Protein AF-W1YCD8-F1 (afdb_monomer_lite)

pLDDT: mean 89.24, std 9.85, range [52.38, 97.69]

Organism: NCBI:txid408170

Secondary structure (DSSP, 8-state):
-HHHHHHHHHHHHTS-EEEEEEEETTEEEEEEEEEPP--HHHHHHHHHHHHHTTSS-HHHHHHTS-HHHHHHHHS----

Structure (mmCIF, N/CA/C/O backbone):
data_AF-W1YCD8-F1
#
_entry.id   AF-W1YCD8-F1
#
loop_
_atom_site.group_PDB
_atom_site.id
_atom_site.type_symbol
_atom_site.label_atom_id
_atom_site.label_alt_id
_atom_site.label_comp_id
_atom_site.label_asym_id
_atom_site.label_entity_id
_atom_site.label_seq_id
_atom_site.pdbx_PDB_ins_code
_atom_site.Cartn_x
_atom_site.Cartn_y
_atom_site.Cartn_z
_atom_site.occupancy
_atom_site.B_iso_or_equiv
_atom_site.auth_seq_id
_atom_site.auth_comp_id
_atom_site.auth_asym_id
_atom_site.auth_atom_id
_atom_site.pdbx_PDB_model_num
ATOM 1 N N . ASP A 1 1 ? -16.311 -5.141 5.942 1.00 88.00 1 ASP A N 1
ATOM 2 C CA . ASP A 1 1 ? -15.980 -3.768 6.401 1.00 88.00 1 ASP A CA 1
ATOM 3 C C . ASP A 1 1 ? -14.495 -3.437 6.338 1.00 88.00 1 ASP A C 1
ATOM 5 O O . ASP A 1 1 ? -14.112 -2.712 5.425 1.00 88.00 1 ASP A O 1
ATOM 9 N N . LEU A 1 2 ? -13.641 -3.950 7.240 1.00 93.50 2 LEU A N 1
ATOM 10 C CA . LEU A 1 2 ? -12.210 -3.587 7.244 1.00 93.50 2 LEU A CA 1
ATOM 11 C C . LEU A 1 2 ? -11.484 -4.059 5.978 1.00 93.50 2 LEU A C 1
ATOM 13 O O . LEU A 1 2 ? -10.850 -3.254 5.307 1.00 93.50 2 LEU A O 1
ATOM 17 N N . ILE A 1 3 ? -11.640 -5.334 5.613 1.00 94.94 3 ILE A N 1
ATOM 18 C CA . ILE A 1 3 ? -11.006 -5.916 4.418 1.00 94.94 3 ILE A CA 1
ATOM 19 C C . ILE A 1 3 ? -11.452 -5.202 3.138 1.00 94.94 3 ILE A C 1
ATOM 21 O O . ILE A 1 3 ? -10.631 -4.902 2.277 1.00 94.94 3 ILE A O 1
ATOM 25 N N . ASP A 1 4 ? -12.739 -4.877 3.017 1.00 95.62 4 ASP A N 1
ATOM 26 C CA . ASP A 1 4 ? -13.255 -4.157 1.846 1.00 95.62 4 ASP A CA 1
ATOM 27 C C . ASP A 1 4 ? -12.707 -2.733 1.783 1.00 95.62 4 ASP A C 1
ATOM 29 O O . ASP A 1 4 ? -12.405 -2.222 0.708 1.00 95.62 4 ASP A O 1
ATOM 33 N N . THR A 1 5 ? -12.559 -2.093 2.943 1.00 94.88 5 THR A N 1
ATOM 34 C CA . THR A 1 5 ? -11.940 -0.774 3.057 1.00 94.88 5 THR A CA 1
ATOM 35 C C . THR A 1 5 ? -10.470 -0.823 2.653 1.00 94.88 5 THR A C 1
ATOM 37 O O . THR A 1 5 ? -10.053 -0.006 1.839 1.00 94.88 5 THR A O 1
ATOM 40 N N . MET A 1 6 ? -9.708 -1.806 3.140 1.00 94.31 6 M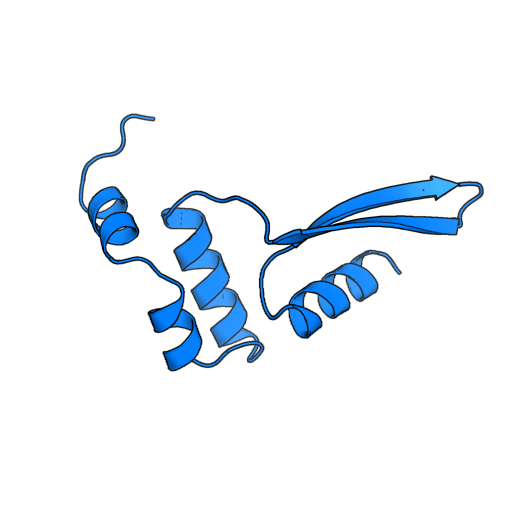ET A N 1
ATOM 41 C CA . MET A 1 6 ? -8.306 -2.015 2.761 1.00 94.31 6 MET A CA 1
ATOM 42 C C . MET A 1 6 ? -8.164 -2.198 1.246 1.00 94.31 6 MET A C 1
ATOM 44 O O . MET A 1 6 ? -7.431 -1.447 0.609 1.00 94.31 6 MET A O 1
ATOM 48 N N . LYS A 1 7 ? -8.963 -3.088 0.641 1.00 93.25 7 LYS A N 1
ATOM 49 C CA . LYS A 1 7 ? -8.968 -3.304 -0.818 1.00 93.25 7 LYS A CA 1
ATOM 50 C C . LYS A 1 7 ? -9.301 -2.036 -1.602 1.00 93.25 7 LYS A C 1
ATOM 52 O O . LYS A 1 7 ? -8.692 -1.766 -2.637 1.00 93.25 7 LYS A O 1
ATOM 57 N N . LYS A 1 8 ? -10.264 -1.240 -1.121 1.00 94.94 8 LYS A N 1
ATOM 58 C CA . LYS A 1 8 ? -10.611 0.052 -1.732 1.00 94.94 8 LYS A CA 1
ATOM 59 C C . LYS A 1 8 ? -9.449 1.036 -1.661 1.00 94.94 8 LYS A C 1
ATOM 61 O O . LYS A 1 8 ? -9.198 1.713 -2.652 1.00 94.94 8 LYS A O 1
ATOM 66 N N . MET A 1 9 ? -8.753 1.113 -0.528 1.00 95.06 9 MET A N 1
ATOM 67 C CA . MET A 1 9 ? -7.602 2.003 -0.377 1.00 95.06 9 MET A CA 1
ATOM 68 C C . MET A 1 9 ? -6.445 1.574 -1.280 1.00 95.06 9 MET A C 1
ATOM 70 O O . MET A 1 9 ? -5.920 2.411 -2.007 1.00 95.06 9 MET A O 1
ATOM 74 N N . GLU A 1 10 ? -6.109 0.284 -1.332 1.00 93.19 10 GLU A N 1
ATOM 75 C CA . GLU A 1 10 ? -5.065 -0.218 -2.237 1.00 93.19 10 GLU A CA 1
ATOM 76 C C . GLU A 1 10 ? -5.415 0.006 -3.710 1.00 93.19 10 GLU A C 1
ATOM 78 O O . GLU A 1 10 ? -4.565 0.435 -4.485 1.00 93.19 10 GLU A O 1
ATOM 83 N N . SER A 1 11 ? -6.679 -0.188 -4.097 1.00 93.31 11 SER A N 1
ATOM 84 C CA . SER A 1 11 ? -7.137 0.093 -5.465 1.00 93.31 11 SER A CA 1
ATOM 85 C C . SER A 1 11 ? -7.085 1.587 -5.798 1.00 93.31 11 SER A C 1
ATOM 87 O O . SER A 1 11 ? -6.715 1.964 -6.909 1.00 93.31 11 SER A O 1
ATOM 89 N N . HIS A 1 12 ? -7.453 2.447 -4.843 1.00 94.69 12 HIS A N 1
ATOM 90 C CA . HIS A 1 12 ? -7.493 3.898 -5.024 1.00 94.69 12 HIS A CA 1
ATOM 91 C C . HIS A 1 12 ? -6.091 4.507 -5.120 1.00 94.69 12 HIS A C 1
ATOM 93 O O . HIS A 1 12 ? -5.793 5.225 -6.071 1.00 94.69 12 HIS A O 1
ATOM 99 N N . TYR A 1 13 ? -5.221 4.190 -4.161 1.00 94.44 13 TYR A N 1
ATOM 100 C CA . TYR A 1 13 ? -3.834 4.659 -4.143 1.00 94.44 13 TYR A CA 1
ATOM 101 C C . TYR A 1 13 ? -2.929 3.863 -5.088 1.00 94.44 13 TYR A C 1
ATOM 103 O O . TYR A 1 13 ? -1.785 4.249 -5.330 1.00 94.44 13 TYR A O 1
ATOM 111 N N . ARG A 1 14 ? -3.458 2.772 -5.656 1.00 93.81 14 ARG A N 1
ATOM 112 C CA . ARG A 1 14 ? -2.769 1.846 -6.557 1.00 93.81 14 ARG A CA 1
ATOM 113 C C . ARG A 1 14 ? -1.495 1.285 -5.933 1.00 93.81 14 ARG A C 1
ATOM 115 O O . ARG A 1 14 ? -0.558 1.023 -6.672 1.00 93.81 14 ARG A O 1
ATOM 122 N N . ASP A 1 15 ? -1.403 1.169 -4.613 1.00 92.94 15 ASP A N 1
ATOM 123 C CA . ASP A 1 15 ? -0.205 0.733 -3.889 1.00 92.94 15 ASP A CA 1
ATOM 124 C C . ASP A 1 15 ? -0.570 0.201 -2.496 1.00 92.94 15 ASP A C 1
ATOM 126 O O . ASP A 1 15 ? -1.601 0.589 -1.944 1.00 92.94 15 ASP A O 1
ATOM 130 N N . MET A 1 16 ? 0.294 -0.628 -1.904 1.00 93.75 16 MET A N 1
ATOM 131 C CA . MET A 1 16 ? 0.102 -1.135 -0.540 1.00 93.75 16 MET A CA 1
ATOM 132 C C . MET A 1 16 ? 0.053 0.014 0.474 1.00 93.75 16 MET A C 1
ATOM 134 O O . MET A 1 16 ? 0.896 0.922 0.455 1.00 93.75 16 MET A O 1
ATOM 138 N N . GLN A 1 17 ? -0.931 -0.048 1.370 1.00 96.19 17 GLN A N 1
ATOM 139 C CA . GLN A 1 17 ? -1.194 0.982 2.370 1.00 96.19 17 GLN A CA 1
ATOM 140 C C . GLN A 1 17 ? -0.851 0.514 3.790 1.00 96.19 17 GLN A C 1
ATOM 142 O O . GLN A 1 17 ? -1.260 -0.557 4.230 1.00 96.19 17 GLN A O 1
ATOM 147 N N . ASP A 1 18 ? -0.147 1.371 4.523 1.00 96.31 18 ASP A N 1
ATOM 148 C CA . ASP A 1 18 ? -0.003 1.322 5.978 1.00 96.31 18 ASP A CA 1
ATOM 149 C C . ASP A 1 18 ? -1.151 2.138 6.588 1.00 96.31 18 ASP A C 1
ATOM 151 O O . ASP A 1 18 ? -1.265 3.344 6.338 1.00 96.31 18 ASP A O 1
ATOM 155 N N . MET A 1 19 ? -2.047 1.462 7.312 1.00 95.88 19 MET A N 1
ATOM 156 C CA . MET A 1 19 ? -3.331 2.009 7.753 1.00 95.88 19 MET A CA 1
ATOM 157 C C . MET A 1 19 ? -3.478 1.939 9.270 1.00 95.88 19 MET A C 1
ATOM 159 O O . MET A 1 19 ? -3.331 0.877 9.873 1.00 95.88 19 MET A O 1
ATOM 163 N N . GLU A 1 20 ? -3.880 3.055 9.871 1.00 97.69 20 GLU A N 1
ATOM 164 C CA . GLU A 1 20 ? -4.255 3.134 11.280 1.00 97.69 20 GLU A CA 1
ATOM 165 C C . GLU A 1 20 ? -5.775 3.210 11.398 1.00 97.69 20 GLU A C 1
ATOM 167 O O . GLU A 1 20 ? -6.434 4.011 10.726 1.00 97.69 20 GLU A O 1
ATOM 172 N N . PHE A 1 21 ? -6.344 2.375 12.263 1.00 97.31 21 PHE A N 1
ATOM 173 C CA . PHE A 1 21 ? -7.780 2.317 12.488 1.00 97.31 21 PHE A CA 1
ATOM 174 C C . PHE A 1 21 ? -8.096 2.026 13.953 1.00 97.31 21 PHE A C 1
ATOM 176 O O . PHE A 1 21 ? -7.272 1.492 14.693 1.00 97.31 21 PHE A O 1
ATOM 183 N N . THR A 1 22 ? -9.317 2.355 14.359 1.00 97.44 22 THR A N 1
ATOM 184 C CA . THR A 1 22 ? -9.868 1.972 15.660 1.00 97.44 22 THR A CA 1
ATOM 185 C C . THR A 1 22 ? -11.267 1.394 15.493 1.00 97.44 22 THR A C 1
ATOM 187 O O . THR A 1 22 ? -11.953 1.656 14.501 1.00 97.44 22 THR A O 1
ATOM 190 N N . VAL A 1 23 ? -11.690 0.589 16.464 1.00 97.50 23 VAL A N 1
ATOM 191 C CA . VAL A 1 23 ? -13.054 0.071 16.554 1.00 97.50 23 VAL A CA 1
ATOM 192 C C . VAL A 1 23 ? -13.644 0.547 17.869 1.00 97.50 23 VAL A C 1
ATOM 194 O O . VAL A 1 23 ? -13.217 0.122 18.940 1.00 97.50 23 VAL A O 1
ATOM 197 N N . GLU A 1 24 ? -14.642 1.417 17.784 1.00 97.62 24 GLU A N 1
ATOM 198 C CA . GLU A 1 24 ? -15.330 1.972 18.945 1.00 97.62 24 GLU A CA 1
ATOM 199 C C . GLU A 1 24 ? -16.806 1.582 18.878 1.00 97.62 24 GLU A C 1
ATOM 201 O O . GLU A 1 24 ? -17.483 1.843 17.883 1.00 97.62 24 GLU A O 1
ATOM 206 N N . ASN A 1 25 ? -17.307 0.923 19.928 1.00 96.94 25 ASN A N 1
ATOM 207 C CA . ASN A 1 25 ? -18.700 0.465 20.022 1.00 96.94 25 ASN A CA 1
ATOM 208 C C . ASN A 1 25 ? -19.162 -0.352 18.796 1.00 96.94 25 ASN A C 1
ATOM 210 O O . ASN A 1 25 ? -20.273 -0.184 18.299 1.00 96.94 25 ASN A O 1
ATOM 214 N N . 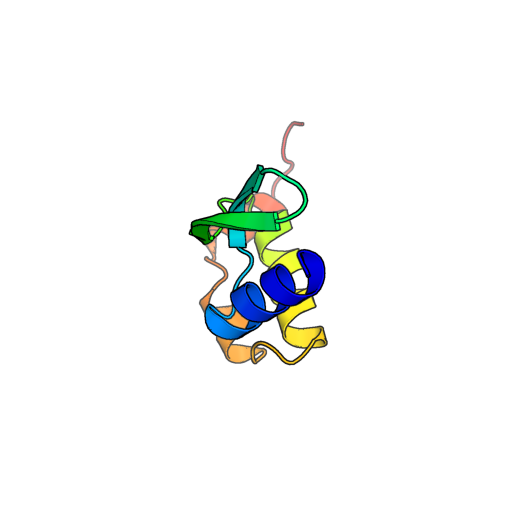GLY A 1 26 ? -18.283 -1.218 18.278 1.00 95.38 26 GLY A N 1
ATOM 215 C CA . GLY A 1 26 ? -18.558 -2.057 17.107 1.00 95.38 26 GLY A CA 1
ATOM 216 C C . GLY A 1 26 ? -18.494 -1.330 15.760 1.00 95.38 26 GLY A C 1
ATOM 217 O O . GLY A 1 26 ? -18.730 -1.955 14.729 1.00 95.38 26 GLY A O 1
ATOM 218 N N . LYS A 1 27 ? -18.149 -0.036 15.737 1.00 96.00 27 LYS A N 1
ATOM 219 C CA . LYS A 1 27 ? -17.996 0.751 14.512 1.00 96.00 27 LYS A CA 1
ATOM 220 C C . LYS A 1 27 ? -16.522 0.960 14.174 1.00 96.00 27 LYS A C 1
ATOM 222 O O . LYS A 1 27 ? -15.736 1.377 15.020 1.00 96.00 27 LYS A O 1
ATOM 227 N N . LEU A 1 28 ? -16.166 0.676 12.923 1.00 96.38 28 LEU A N 1
ATOM 228 C CA . LEU A 1 28 ? -14.828 0.880 12.375 1.00 96.38 28 LEU A CA 1
ATOM 229 C C . LEU A 1 28 ? -14.603 2.352 12.001 1.00 96.38 28 LEU A C 1
ATOM 231 O O . LEU A 1 28 ? -15.430 2.951 11.310 1.00 96.38 28 LEU A O 1
ATOM 235 N N . TYR A 1 29 ? -13.450 2.894 12.384 1.00 96.06 29 TYR A N 1
ATOM 236 C CA . TYR A 1 29 ? -12.975 4.220 11.996 1.00 96.06 29 TYR A CA 1
ATOM 237 C C . TYR A 1 29 ? -11.556 4.119 11.439 1.00 96.06 29 TYR A C 1
ATOM 239 O O . TYR A 1 29 ? -10.675 3.575 12.102 1.00 96.06 29 TYR A O 1
ATOM 247 N N . LEU A 1 30 ? -11.321 4.669 10.246 1.00 95.88 30 LEU A N 1
ATOM 248 C CA . LEU A 1 30 ? -9.964 4.904 9.754 1.00 95.88 30 LEU A CA 1
ATOM 249 C C . LEU A 1 30 ? -9.439 6.225 10.307 1.00 95.88 30 LEU A C 1
ATOM 251 O O . LEU A 1 30 ? -10.135 7.237 10.255 1.00 95.88 30 LEU A O 1
ATOM 255 N N . LEU A 1 31 ? -8.209 6.199 10.803 1.00 97.00 31 LEU A N 1
ATOM 256 C CA . LEU A 1 31 ? -7.533 7.352 11.391 1.00 97.00 31 LEU A CA 1
ATOM 257 C C . LEU A 1 31 ? -6.499 7.925 10.423 1.00 97.00 31 LEU A C 1
ATOM 259 O O . LEU A 1 31 ? -6.435 9.135 10.225 1.00 97.00 31 LEU A O 1
ATOM 263 N N . GLN A 1 32 ? -5.721 7.049 9.786 1.00 96.31 32 GLN A N 1
ATOM 264 C CA . GLN A 1 32 ? -4.678 7.432 8.843 1.00 96.31 32 GLN A CA 1
ATOM 265 C C . GLN A 1 32 ? -4.477 6.337 7.793 1.00 96.31 32 GLN A C 1
ATOM 267 O O . GLN A 1 32 ? -4.649 5.152 8.069 1.00 96.31 32 GLN A O 1
ATOM 272 N N . THR A 1 33 ? -4.066 6.740 6.594 1.00 96.19 33 THR A N 1
ATOM 273 C CA . THR A 1 33 ? -3.511 5.845 5.576 1.00 96.19 33 THR A CA 1
ATOM 274 C C . THR A 1 33 ? -2.348 6.538 4.889 1.00 96.19 33 THR A C 1
ATOM 276 O O . THR A 1 33 ? -2.358 7.759 4.711 1.00 96.19 33 THR A O 1
ATOM 279 N N . ARG A 1 34 ? -1.337 5.766 4.508 1.00 96.62 34 ARG A N 1
ATOM 280 C CA . ARG A 1 34 ? -0.211 6.227 3.694 1.00 96.62 34 ARG A CA 1
ATOM 281 C C . ARG A 1 34 ? 0.392 5.054 2.937 1.00 96.62 34 ARG A C 1
ATOM 283 O O . ARG A 1 34 ? 0.236 3.909 3.353 1.00 96.62 34 ARG A O 1
ATOM 290 N N . ASN A 1 35 ? 1.183 5.339 1.905 1.00 93.38 35 ASN A N 1
ATOM 291 C CA . ASN A 1 35 ? 1.973 4.298 1.252 1.00 93.38 35 ASN A CA 1
ATOM 292 C C . ASN A 1 35 ? 2.904 3.640 2.273 1.00 93.38 35 ASN A C 1
ATOM 294 O O . ASN A 1 35 ? 3.702 4.312 2.937 1.00 93.38 35 ASN A O 1
ATOM 298 N N . GLY A 1 36 ? 2.797 2.319 2.396 1.00 90.94 36 GLY A N 1
ATOM 299 C CA . GLY A 1 36 ? 3.563 1.577 3.384 1.00 90.94 36 GLY A CA 1
ATOM 300 C C . GLY A 1 36 ? 5.049 1.555 3.040 1.00 90.94 36 GLY A C 1
ATOM 301 O O . GLY A 1 36 ? 5.437 1.257 1.902 1.00 90.94 36 GLY A O 1
ATOM 302 N N . LYS A 1 37 ? 5.897 1.848 4.033 1.00 88.50 37 LYS A N 1
ATOM 303 C CA . LYS A 1 37 ? 7.341 1.595 3.937 1.00 88.50 37 LYS A CA 1
ATOM 304 C C . LYS A 1 37 ? 7.581 0.092 3.854 1.00 88.50 37 LYS A C 1
ATOM 306 O O . LYS A 1 37 ? 6.872 -0.686 4.484 1.00 88.50 37 LYS A O 1
ATOM 311 N N . ARG A 1 38 ? 8.577 -0.319 3.074 1.00 87.81 38 ARG A N 1
ATOM 312 C CA . ARG A 1 38 ? 8.845 -1.735 2.805 1.00 87.81 38 ARG A CA 1
ATOM 313 C C . ARG A 1 38 ? 10.289 -1.954 2.359 1.00 87.81 38 ARG A C 1
ATOM 315 O O . ARG A 1 38 ? 10.941 -1.017 1.904 1.00 87.81 38 ARG A O 1
ATOM 322 N N . THR A 1 39 ? 10.767 -3.187 2.488 1.00 87.75 39 THR A N 1
ATOM 323 C CA . THR A 1 39 ? 12.066 -3.621 1.950 1.00 87.75 39 THR A CA 1
ATOM 324 C C . THR A 1 39 ? 11.999 -3.788 0.429 1.00 87.75 39 THR A C 1
ATOM 326 O O . THR A 1 39 ? 10.908 -3.898 -0.135 1.00 87.75 39 THR A O 1
ATOM 329 N N . ALA A 1 40 ? 13.153 -3.861 -0.242 1.00 84.75 40 ALA A N 1
ATOM 330 C CA . ALA A 1 40 ? 13.238 -4.118 -1.684 1.00 84.75 40 ALA A CA 1
ATOM 331 C C . ALA A 1 40 ? 12.490 -5.400 -2.105 1.00 84.75 40 ALA A C 1
ATOM 333 O O . ALA A 1 40 ? 11.673 -5.382 -3.027 1.00 84.75 40 ALA A O 1
ATOM 334 N N . ALA A 1 41 ? 12.691 -6.498 -1.367 1.00 86.88 41 ALA A N 1
ATOM 335 C CA . ALA A 1 41 ? 12.011 -7.770 -1.616 1.00 86.88 41 ALA A CA 1
ATOM 336 C C . ALA A 1 41 ? 10.482 -7.645 -1.507 1.00 86.88 41 ALA A C 1
ATOM 338 O O . ALA A 1 41 ? 9.740 -8.150 -2.354 1.00 86.88 41 ALA A O 1
ATOM 339 N N . ALA A 1 42 ? 10.003 -6.940 -0.478 1.00 89.44 42 ALA A N 1
ATOM 340 C CA . ALA A 1 42 ? 8.579 -6.707 -0.280 1.00 89.44 42 ALA A CA 1
ATOM 341 C C . ALA A 1 42 ? 7.993 -5.782 -1.359 1.00 89.44 42 ALA A C 1
ATOM 343 O O . ALA A 1 42 ? 6.881 -6.028 -1.820 1.00 89.44 42 ALA A O 1
ATOM 344 N N . ALA A 1 43 ? 8.735 -4.763 -1.810 1.00 89.12 43 ALA A N 1
ATOM 345 C CA . ALA A 1 43 ? 8.316 -3.895 -2.910 1.00 89.12 43 ALA A CA 1
ATOM 346 C C . ALA A 1 43 ? 8.090 -4.683 -4.204 1.00 89.12 43 ALA A C 1
ATOM 348 O O . ALA A 1 43 ? 7.036 -4.540 -4.824 1.00 89.12 43 ALA A O 1
ATOM 349 N N . LEU A 1 44 ? 9.026 -5.569 -4.560 1.00 89.12 44 LEU A N 1
ATOM 350 C CA . LEU A 1 44 ? 8.913 -6.417 -5.747 1.00 89.12 44 LEU A CA 1
ATOM 351 C C . LEU A 1 44 ? 7.704 -7.356 -5.660 1.00 89.12 44 LEU A C 1
ATOM 353 O O . LEU A 1 44 ? 6.948 -7.494 -6.623 1.00 89.12 44 LEU A O 1
ATOM 357 N N . LYS A 1 45 ? 7.498 -7.981 -4.495 1.00 91.25 45 LYS A N 1
ATOM 358 C CA . LYS A 1 45 ? 6.346 -8.856 -4.260 1.00 91.25 45 LYS A CA 1
ATOM 359 C C . LYS A 1 45 ? 5.025 -8.098 -4.413 1.00 91.25 45 LYS A C 1
ATOM 361 O O . LYS A 1 45 ? 4.164 -8.551 -5.158 1.00 91.25 45 LYS A O 1
ATOM 366 N N . VAL A 1 46 ? 4.892 -6.941 -3.764 1.00 92.19 46 VAL A N 1
ATOM 367 C CA . VAL A 1 46 ? 3.684 -6.104 -3.848 1.00 92.19 46 VAL A CA 1
ATOM 368 C C . VAL A 1 46 ? 3.429 -5.661 -5.286 1.00 92.19 46 VAL A C 1
ATOM 370 O O . VAL A 1 46 ? 2.312 -5.789 -5.770 1.00 92.19 46 VAL A O 1
ATOM 373 N N . ALA A 1 47 ? 4.456 -5.192 -5.998 1.00 92.19 47 ALA A N 1
ATOM 374 C CA . ALA A 1 47 ? 4.311 -4.773 -7.389 1.00 92.19 47 ALA A CA 1
ATOM 375 C C . ALA A 1 47 ? 3.823 -5.927 -8.281 1.00 92.19 47 ALA A C 1
ATOM 377 O O . ALA A 1 47 ? 2.906 -5.744 -9.078 1.00 92.19 47 ALA A O 1
ATOM 378 N N . ARG A 1 48 ? 4.384 -7.133 -8.110 1.00 93.50 48 ARG A N 1
ATOM 379 C CA . ARG A 1 48 ? 3.933 -8.342 -8.815 1.00 93.50 48 ARG A CA 1
ATOM 380 C C . ARG A 1 48 ? 2.471 -8.668 -8.508 1.00 93.50 48 ARG A C 1
ATOM 382 O O . ARG A 1 48 ? 1.720 -8.972 -9.432 1.00 93.50 48 ARG A O 1
ATOM 389 N N . ASP A 1 49 ? 2.088 -8.630 -7.237 1.00 94.00 49 ASP A N 1
ATOM 390 C CA . ASP A 1 49 ? 0.741 -9.004 -6.799 1.00 94.00 49 ASP A CA 1
ATOM 391 C C . ASP A 1 49 ? -0.298 -7.986 -7.311 1.00 94.00 49 ASP A C 1
ATOM 393 O O . ASP A 1 49 ? -1.295 -8.383 -7.907 1.00 94.00 49 ASP A O 1
ATOM 397 N N . LEU A 1 50 ? 0.001 -6.682 -7.259 1.00 94.44 50 LEU A N 1
ATOM 398 C CA . LEU A 1 50 ? -0.856 -5.629 -7.826 1.00 94.44 50 LEU A CA 1
ATOM 399 C C . LEU A 1 50 ? -1.018 -5.736 -9.352 1.00 94.44 50 LEU A C 1
ATOM 401 O O . LEU A 1 50 ? -2.070 -5.380 -9.883 1.00 94.44 50 LEU A O 1
ATOM 405 N N . VAL A 1 51 ? -0.001 -6.225 -10.069 1.00 95.88 51 VAL A N 1
ATOM 406 C CA . VAL A 1 51 ? -0.121 -6.541 -11.503 1.00 95.88 51 VAL A CA 1
ATOM 407 C C . VAL A 1 51 ? -1.024 -7.751 -11.721 1.00 95.88 51 VAL A C 1
ATOM 409 O O . VAL A 1 51 ? -1.879 -7.724 -12.604 1.00 95.88 51 VAL A O 1
ATOM 412 N N . ALA A 1 52 ? -0.845 -8.816 -10.934 1.00 95.56 52 ALA A N 1
ATOM 413 C CA . ALA A 1 52 ? -1.654 -10.030 -11.039 1.00 95.56 52 ALA A CA 1
ATOM 414 C C . ALA A 1 52 ? -3.139 -9.761 -10.741 1.00 95.56 52 ALA A C 1
ATOM 416 O O . ALA A 1 52 ? -4.012 -10.348 -11.376 1.00 95.56 52 ALA A O 1
ATOM 417 N N . GLU A 1 53 ? -3.413 -8.836 -9.823 1.00 93.00 53 GLU A N 1
ATOM 418 C CA . GLU A 1 53 ? -4.757 -8.372 -9.472 1.00 93.00 53 GLU A CA 1
ATOM 419 C C . GLU A 1 53 ? -5.323 -7.334 -10.459 1.00 93.00 53 GLU A C 1
ATOM 421 O O . GLU A 1 53 ? -6.482 -6.939 -10.346 1.00 93.00 53 GLU A O 1
ATOM 426 N N . GLY A 1 54 ? -4.531 -6.890 -11.442 1.00 93.75 54 GLY A N 1
ATOM 427 C CA . GLY A 1 54 ? -4.939 -5.890 -12.431 1.00 93.75 54 GLY A CA 1
ATOM 428 C C . GLY A 1 54 ? -5.088 -4.477 -11.862 1.00 93.75 54 GLY A C 1
ATOM 429 O O . GLY A 1 54 ? -5.643 -3.603 -12.529 1.00 93.75 54 GLY A O 1
ATOM 430 N N . VAL A 1 55 ? -4.591 -4.233 -10.645 1.00 94.31 55 VAL A N 1
ATOM 431 C CA . VAL A 1 55 ? -4.591 -2.907 -10.021 1.00 94.31 55 VAL A CA 1
ATOM 432 C C . VAL A 1 55 ? -3.634 -1.994 -10.770 1.00 94.31 55 VAL A C 1
ATOM 434 O O . VAL A 1 55 ? -4.000 -0.858 -11.045 1.00 94.31 55 VAL A O 1
ATOM 437 N N . ILE A 1 56 ? -2.450 -2.483 -11.150 1.00 94.88 56 ILE A N 1
ATOM 438 C CA . ILE A 1 56 ? -1.464 -1.739 -11.946 1.00 94.88 56 ILE A CA 1
ATOM 439 C C . ILE A 1 56 ? -1.020 -2.519 -13.184 1.00 94.88 56 ILE A C 1
ATOM 441 O O . ILE A 1 56 ? -1.122 -3.741 -13.251 1.00 94.88 56 ILE A O 1
ATOM 445 N N . THR A 1 57 ? -0.511 -1.801 -14.176 1.00 95.81 57 THR A N 1
ATOM 446 C CA . THR A 1 57 ? 0.126 -2.365 -15.371 1.00 95.81 57 THR A CA 1
ATOM 447 C C . THR A 1 57 ? 1.552 -2.830 -15.072 1.00 95.81 57 THR A C 1
ATOM 449 O O . THR A 1 57 ? 2.171 -2.420 -14.085 1.00 95.81 57 THR A O 1
ATOM 452 N N . LYS A 1 58 ? 2.107 -3.682 -15.943 1.00 94.12 58 LYS A N 1
ATOM 453 C CA . LYS A 1 58 ? 3.510 -4.116 -15.830 1.00 94.12 58 LYS A CA 1
ATOM 454 C C . LYS A 1 58 ? 4.465 -2.931 -15.962 1.00 94.12 58 LYS A C 1
ATOM 456 O O . LYS A 1 58 ? 5.475 -2.878 -15.271 1.00 94.12 58 LYS A O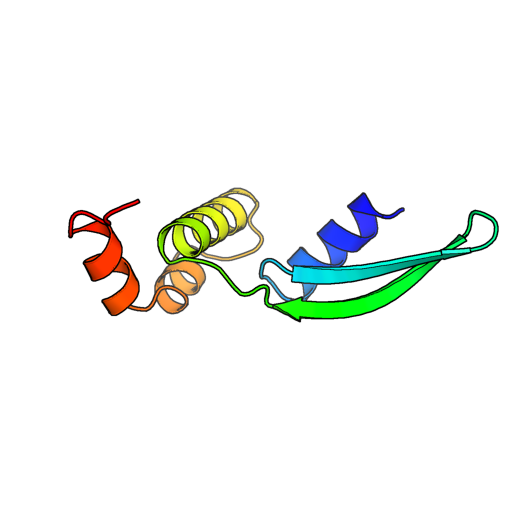 1
ATOM 461 N N . GLU A 1 59 ? 4.121 -1.976 -16.813 1.00 94.06 59 GLU A N 1
ATOM 462 C CA . GLU A 1 59 ? 4.879 -0.756 -17.058 1.00 94.06 59 GLU A CA 1
ATOM 463 C C . GLU A 1 59 ? 4.905 0.129 -15.804 1.00 94.06 59 GLU A C 1
ATOM 465 O O . GLU A 1 59 ? 5.975 0.558 -15.378 1.00 94.06 59 GLU A O 1
ATOM 470 N N . GLU A 1 60 ? 3.757 0.333 -1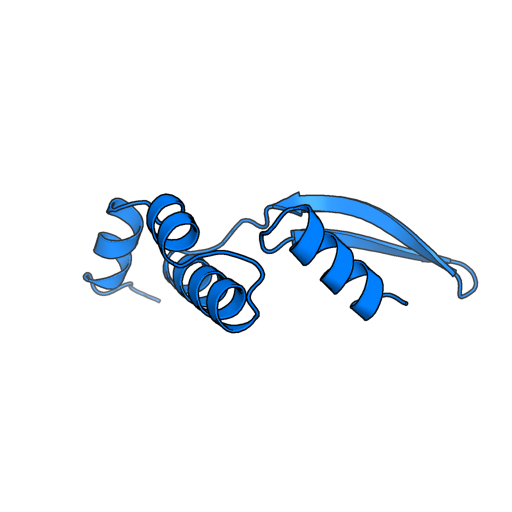5.146 1.00 91.62 60 GLU A N 1
ATOM 471 C CA . GLU A 1 60 ? 3.704 1.037 -13.857 1.00 91.62 60 GLU A CA 1
ATOM 472 C C . GLU A 1 60 ? 4.506 0.314 -12.772 1.00 91.62 60 GLU A C 1
ATOM 474 O O . GLU A 1 60 ? 5.172 0.971 -11.975 1.00 91.62 60 GLU A O 1
ATOM 479 N N . ALA A 1 61 ? 4.460 -1.021 -12.728 1.00 91.62 61 ALA A N 1
ATOM 480 C CA . ALA A 1 61 ? 5.231 -1.805 -11.767 1.00 91.62 61 ALA A CA 1
ATOM 481 C C . ALA A 1 61 ? 6.745 -1.627 -11.959 1.00 91.62 61 ALA A C 1
ATOM 483 O O . ALA A 1 61 ? 7.460 -1.436 -10.978 1.00 91.62 61 ALA A O 1
ATOM 484 N N . LEU A 1 62 ? 7.224 -1.623 -13.208 1.00 88.81 62 LEU A N 1
ATOM 485 C CA . LEU A 1 62 ? 8.635 -1.386 -13.528 1.00 88.81 62 LEU A CA 1
ATOM 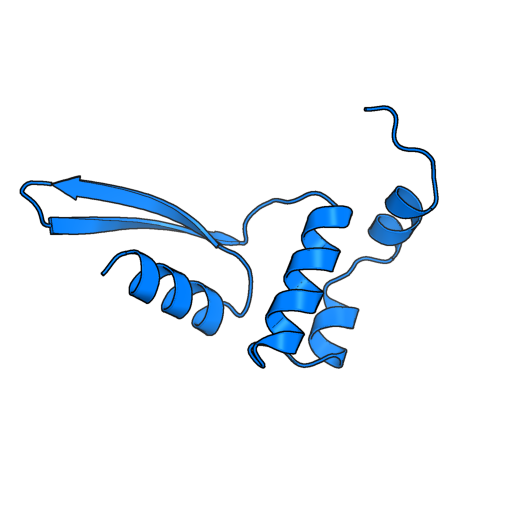486 C C . LEU A 1 62 ? 9.095 0.013 -13.105 1.00 88.81 62 LEU A C 1
ATOM 488 O O . LEU A 1 62 ? 10.179 0.151 -12.553 1.00 88.81 62 LEU A O 1
ATOM 492 N N . MET A 1 63 ? 8.257 1.034 -13.294 1.00 88.62 63 MET A N 1
ATOM 493 C CA . MET A 1 63 ? 8.582 2.415 -12.911 1.00 88.62 63 MET A CA 1
ATOM 494 C C . MET A 1 63 ? 8.609 2.655 -11.394 1.00 88.62 63 MET A C 1
ATOM 496 O O . MET A 1 63 ? 9.062 3.706 -10.952 1.00 88.62 63 MET A O 1
ATOM 500 N N . ARG A 1 64 ? 8.097 1.717 -10.590 1.00 84.62 64 ARG A N 1
ATOM 501 C CA . ARG A 1 64 ? 8.037 1.824 -9.121 1.00 84.62 64 ARG A CA 1
ATOM 502 C C . ARG A 1 64 ? 9.190 1.132 -8.409 1.00 84.62 64 ARG A C 1
ATOM 504 O O . ARG A 1 64 ? 9.331 1.296 -7.199 1.00 84.62 64 ARG A O 1
ATOM 511 N N . ILE A 1 65 ? 9.962 0.324 -9.129 1.00 80.31 65 ILE A N 1
ATOM 512 C CA . ILE A 1 65 ? 11.095 -0.405 -8.576 1.00 80.31 65 ILE A CA 1
ATOM 513 C C . ILE A 1 65 ? 12.348 0.390 -8.914 1.00 80.31 65 ILE A C 1
ATOM 515 O O . ILE A 1 65 ? 12.755 0.474 -10.071 1.00 80.31 65 ILE A O 1
ATOM 519 N N . GLU A 1 66 ? 12.962 0.973 -7.891 1.00 80.19 66 GLU A N 1
ATOM 520 C CA . GLU A 1 66 ? 14.236 1.664 -8.057 1.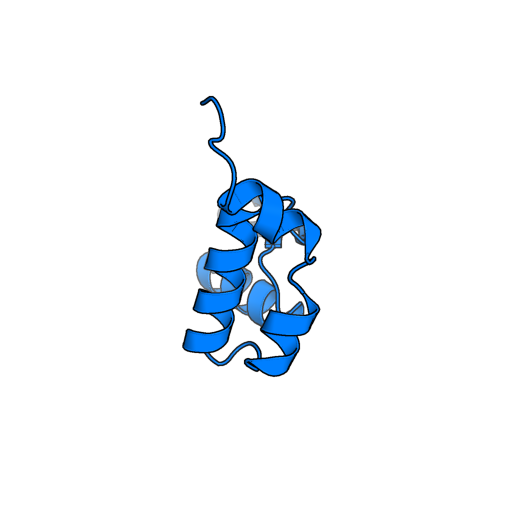00 80.19 66 GLU A CA 1
ATOM 521 C C . GLU A 1 66 ? 15.334 0.642 -8.389 1.00 80.19 66 GLU A C 1
ATOM 523 O O . GLU A 1 66 ? 15.451 -0.359 -7.677 1.00 80.19 66 GLU A O 1
ATOM 528 N N . PRO A 1 67 ? 16.190 0.873 -9.402 1.00 79.88 67 PRO A N 1
ATOM 529 C CA . PRO A 1 67 ? 17.246 -0.072 -9.769 1.00 79.88 67 PRO A CA 1
ATOM 530 C C . PRO A 1 67 ? 18.147 -0.482 -8.593 1.00 79.88 67 PRO A C 1
ATOM 532 O O . PRO A 1 67 ? 18.495 -1.650 -8.462 1.00 79.88 67 PRO A O 1
ATOM 535 N N . ALA A 1 68 ? 18.438 0.441 -7.671 1.00 77.81 68 ALA A N 1
ATOM 536 C CA . ALA A 1 68 ? 19.241 0.163 -6.476 1.00 77.81 68 ALA A CA 1
ATOM 537 C C . ALA A 1 68 ? 18.595 -0.860 -5.516 1.00 77.81 68 ALA A C 1
ATOM 539 O O . ALA A 1 68 ? 19.289 -1.507 -4.734 1.00 77.81 68 ALA A O 1
ATOM 540 N N . GLN A 1 69 ? 17.268 -1.028 -5.557 1.00 73.56 69 GLN A N 1
ATOM 541 C CA . GLN A 1 69 ? 16.578 -2.076 -4.799 1.00 73.56 69 GLN A CA 1
ATOM 542 C C . GLN A 1 69 ? 16.857 -3.467 -5.378 1.00 73.56 69 GLN A C 1
ATOM 544 O O . GLN A 1 69 ? 16.829 -4.445 -4.635 1.00 73.56 69 GLN A O 1
ATOM 549 N N . LEU A 1 70 ? 17.152 -3.566 -6.678 1.00 75.31 70 LEU A N 1
ATOM 550 C CA . LEU A 1 70 ? 17.533 -4.826 -7.306 1.00 75.31 70 LEU A CA 1
ATOM 551 C C . LEU A 1 70 ? 18.933 -5.261 -6.861 1.00 75.31 70 LEU A C 1
ATOM 553 O O . LEU A 1 70 ? 19.122 -6.433 -6.556 1.00 75.31 70 LEU A O 1
ATOM 557 N N . ASP A 1 71 ? 19.874 -4.324 -6.729 1.00 75.12 71 ASP A N 1
ATOM 558 C CA . ASP A 1 71 ? 21.229 -4.617 -6.239 1.00 75.12 71 ASP A CA 1
ATOM 559 C C . ASP A 1 71 ? 21.205 -5.249 -4.839 1.00 75.12 71 ASP A C 1
ATOM 561 O O . ASP A 1 71 ? 21.923 -6.212 -4.577 1.00 75.12 71 ASP A O 1
ATOM 565 N N . GLN A 1 72 ? 20.306 -4.788 -3.959 1.00 70.75 72 GLN A N 1
ATOM 566 C CA . GLN A 1 72 ? 20.103 -5.392 -2.633 1.00 70.75 72 GLN A CA 1
ATOM 567 C C . GLN A 1 72 ? 19.602 -6.841 -2.687 1.00 70.75 72 GLN A C 1
ATOM 569 O O . GLN A 1 72 ? 19.812 -7.583 -1.735 1.00 70.75 72 GLN A O 1
ATOM 574 N N . LEU A 1 73 ? 18.920 -7.244 -3.762 1.00 71.25 73 LEU A N 1
ATOM 575 C CA . LEU A 1 73 ? 18.457 -8.622 -3.962 1.00 71.25 73 LEU A CA 1
ATOM 576 C C . LEU A 1 73 ? 19.520 -9.508 -4.618 1.00 71.25 73 LEU A C 1
ATOM 578 O O . LEU A 1 73 ? 19.437 -10.730 -4.523 1.00 71.25 73 LEU A O 1
ATOM 582 N N . LEU A 1 74 ? 20.483 -8.901 -5.312 1.00 76.94 74 LEU A N 1
ATOM 583 C CA . LEU A 1 74 ? 21.582 -9.595 -5.985 1.00 76.94 74 LEU A CA 1
ATOM 584 C C . LEU A 1 74 ? 22.768 -9.863 -5.053 1.00 76.94 74 LEU A C 1
ATOM 586 O O . LEU A 1 74 ? 23.631 -10.676 -5.377 1.00 76.94 74 LEU A O 1
ATOM 590 N N . HIS A 1 75 ? 22.829 -9.167 -3.921 1.00 71.62 75 HIS A N 1
ATOM 591 C CA . HIS A 1 75 ? 23.879 -9.300 -2.922 1.00 71.62 75 HIS A CA 1
ATOM 592 C C . HIS A 1 75 ? 23.320 -10.032 -1.700 1.00 71.62 75 HIS A C 1
ATOM 594 O O . HIS A 1 75 ? 22.172 -9.813 -1.317 1.00 71.62 75 HIS A O 1
ATOM 600 N N . GLU A 1 76 ? 24.120 -10.903 -1.082 1.00 58.75 76 GLU A N 1
ATOM 601 C CA . GLU A 1 76 ? 23.720 -11.589 0.149 1.00 58.75 76 GLU A CA 1
ATOM 602 C C . GLU A 1 76 ? 23.372 -10.557 1.230 1.00 58.75 76 GLU A C 1
ATOM 604 O O . GLU A 1 76 ? 24.230 -9.815 1.713 1.00 58.75 76 GLU A O 1
ATOM 609 N N . ALA A 1 77 ? 22.094 -10.495 1.598 1.00 63.50 77 ALA A N 1
ATOM 610 C CA . ALA A 1 77 ? 21.666 -9.784 2.787 1.00 63.50 77 ALA A CA 1
ATOM 611 C C . ALA A 1 77 ? 22.038 -10.639 4.004 1.00 63.50 77 ALA A C 1
ATOM 613 O O . ALA A 1 77 ? 21.665 -11.809 4.078 1.00 63.50 77 ALA A O 1
ATOM 614 N N . ILE A 1 78 ? 22.783 -10.062 4.946 1.00 61.50 78 ILE A N 1
ATOM 615 C CA . ILE A 1 78 ? 22.936 -10.654 6.277 1.00 61.50 78 ILE A CA 1
ATOM 616 C C . ILE A 1 78 ? 21.603 -10.427 7.001 1.00 61.50 78 ILE A C 1
ATOM 618 O O . ILE A 1 78 ? 21.178 -9.276 7.116 1.00 61.50 78 ILE A O 1
ATOM 622 N N . ASP A 1 79 ? 20.950 -11.518 7.409 1.00 52.38 79 ASP A N 1
ATOM 623 C CA . ASP A 1 79 ? 19.745 -11.523 8.257 1.00 52.38 79 ASP A CA 1
ATOM 624 C C . ASP A 1 79 ? 20.075 -11.065 9.690 1.00 52.38 79 ASP A C 1
ATOM 626 O O . ASP A 1 79 ? 21.085 -11.561 10.250 1.00 52.38 79 ASP A O 1
#

InterPro domains:
  IPR002192 Pyruvate phosphate dikinase, AMP/ATP-binding [PF01326] (2-47)
  IPR010121 Pyruvate, phosphate dikinase [PTHR22931] (2-78)

Sequence (79 aa):
DLIDTMKKMESHYRDMQDMEFTVENGKLYLLQTRNGKRTAAAALKVARDLVAEGVITKEEALMRIEPAQLDQLLHEAID

Foldseek 3Di:
DVVVVQVVVCLVVVAHKDWDWDADPNDIDTDDIDHDDDALVVLLVRLVVSCVVVSDPPVVSVVSRDVVSVVVVVDDDDD

Radius of gyration: 15.23 Å; chains: 1; bounding box: 43×19×37 Å